Protein AF-A0A2S8BPQ9-F1 (afdb_monomer_lite)

Foldseek 3Di:
DDDADPVGPDDDDQDDDDDDPPPDDPVVVQQRVLCSVPDDPVLVVVLVVCVVVPDDNVVSVVVVCVVVPDDD

Structure (mmCIF, N/CA/C/O backbone):
data_AF-A0A2S8BPQ9-F1
#
_entry.id   AF-A0A2S8BPQ9-F1
#
loop_
_atom_site.group_PDB
_atom_site.id
_atom_site.type_symbol
_atom_site.label_atom_id
_atom_site.label_alt_id
_atom_site.label_comp_id
_atom_site.label_asym_id
_atom_site.label_entity_id
_atom_site.label_seq_id
_atom_site.pdbx_PDB_ins_code
_atom_site.Cartn_x
_atom_site.Cartn_y
_atom_site.Cartn_z
_atom_site.occupancy
_atom_site.B_iso_or_equiv
_atom_site.auth_seq_id
_atom_site.auth_comp_id
_atom_site.auth_asym_id
_atom_site.auth_atom_id
_atom_site.pdbx_PDB_model_num
ATOM 1 N N . MET A 1 1 ? 16.650 -8.208 -13.436 1.00 67.31 1 MET A N 1
ATOM 2 C CA . MET A 1 1 ? 15.772 -7.024 -13.336 1.00 67.31 1 MET A CA 1
ATOM 3 C C . MET A 1 1 ? 16.379 -5.933 -14.198 1.00 67.31 1 MET A C 1
ATOM 5 O O . MET A 1 1 ? 17.586 -5.739 -14.116 1.00 67.31 1 MET A O 1
ATOM 9 N N . LEU A 1 2 ? 15.592 -5.306 -15.073 1.00 81.94 2 LEU A N 1
ATOM 10 C CA . LEU A 1 2 ? 16.037 -4.119 -15.806 1.00 81.94 2 LEU A CA 1
ATOM 11 C C . LEU A 1 2 ? 15.915 -2.917 -14.865 1.00 81.94 2 LEU A C 1
ATOM 13 O O . LEU A 1 2 ? 14.908 -2.802 -14.171 1.00 81.94 2 LEU A O 1
ATOM 17 N N . ALA A 1 3 ? 16.934 -2.066 -14.826 1.00 86.56 3 ALA A N 1
ATOM 18 C CA . ALA A 1 3 ? 16.897 -0.793 -14.116 1.00 86.56 3 ALA A CA 1
ATOM 19 C C . ALA A 1 3 ? 16.868 0.342 -15.141 1.00 86.56 3 ALA A C 1
ATOM 21 O O . ALA A 1 3 ? 17.539 0.245 -16.177 1.00 86.56 3 ALA A O 1
ATOM 22 N N . ASP A 1 4 ? 16.092 1.389 -14.856 1.00 91.25 4 ASP A N 1
ATOM 23 C CA . ASP A 1 4 ? 16.169 2.617 -15.641 1.00 91.25 4 ASP A CA 1
ATOM 24 C C . ASP A 1 4 ? 17.565 3.236 -15.474 1.00 91.25 4 ASP A C 1
ATOM 26 O O . ASP A 1 4 ? 18.199 3.102 -14.421 1.00 91.25 4 ASP A O 1
ATOM 30 N N . ARG A 1 5 ? 18.088 3.825 -16.548 1.00 89.81 5 ARG A N 1
ATOM 31 C CA . ARG A 1 5 ? 19.455 4.366 -16.591 1.00 89.81 5 ARG A CA 1
ATOM 32 C C . ARG A 1 5 ? 19.420 5.874 -16.384 1.00 89.81 5 ARG A C 1
ATOM 34 O O . ARG A 1 5 ? 18.378 6.484 -16.535 1.00 89.81 5 ARG A O 1
ATOM 41 N N . GLU A 1 6 ? 20.565 6.472 -16.069 1.00 88.75 6 GLU A N 1
ATOM 42 C CA . GLU A 1 6 ? 20.693 7.931 -16.029 1.00 88.75 6 GLU A CA 1
ATOM 43 C C . GLU A 1 6 ? 20.958 8.473 -17.451 1.00 88.75 6 GLU A C 1
ATOM 45 O O . GLU A 1 6 ? 21.885 7.980 -18.110 1.00 88.75 6 GLU A O 1
ATOM 50 N N . PRO A 1 7 ? 20.195 9.469 -17.945 1.00 89.88 7 PRO A N 1
ATOM 51 C CA . PRO A 1 7 ? 19.036 10.106 -17.306 1.00 89.88 7 PRO A CA 1
ATOM 52 C C . PRO A 1 7 ? 17.765 9.236 -17.366 1.00 89.88 7 PRO A C 1
ATOM 54 O O . PRO A 1 7 ? 17.586 8.527 -18.363 1.00 89.88 7 PRO A O 1
ATOM 57 N N . PRO A 1 8 ? 16.873 9.314 -16.355 1.00 89.75 8 PRO A N 1
ATOM 58 C CA . PRO A 1 8 ? 15.680 8.476 -16.284 1.00 89.75 8 PRO A CA 1
ATOM 59 C C . PRO A 1 8 ? 14.760 8.718 -17.479 1.00 89.75 8 PRO A C 1
ATOM 61 O O . PRO A 1 8 ? 14.469 9.861 -17.847 1.00 89.75 8 PRO A O 1
ATOM 64 N N . LEU A 1 9 ? 14.289 7.626 -18.076 1.00 93.25 9 LEU A N 1
ATOM 65 C CA . LEU A 1 9 ? 13.352 7.644 -19.197 1.00 93.25 9 LEU A CA 1
ATOM 66 C C . LEU A 1 9 ? 11.901 7.495 -18.731 1.00 93.25 9 LEU A C 1
ATOM 68 O O . LEU A 1 9 ? 10.988 7.868 -19.470 1.00 93.25 9 LEU A O 1
ATOM 72 N N . VAL A 1 10 ? 11.680 6.954 -17.529 1.00 90.44 10 VAL A N 1
ATOM 73 C CA . VAL A 1 10 ? 10.348 6.720 -16.959 1.00 90.44 10 VAL A CA 1
ATOM 74 C C . VAL A 1 10 ? 10.185 7.509 -15.661 1.00 90.44 10 VAL A C 1
ATOM 76 O O . VAL A 1 10 ? 11.045 7.487 -14.784 1.00 90.44 10 VAL A O 1
ATOM 79 N N . ALA A 1 11 ? 9.058 8.211 -15.527 1.00 90.50 11 ALA A N 1
ATOM 80 C CA . ALA A 1 11 ? 8.724 8.921 -14.298 1.00 90.50 11 ALA A CA 1
ATOM 81 C C . ALA A 1 11 ? 8.360 7.938 -13.174 1.00 90.50 11 ALA A C 1
ATOM 83 O O . ALA A 1 11 ? 7.716 6.917 -13.409 1.00 90.50 11 ALA A O 1
ATOM 84 N N . ALA A 1 12 ? 8.734 8.270 -11.938 1.00 88.38 12 ALA A N 1
ATOM 85 C CA . ALA A 1 12 ? 8.308 7.502 -10.776 1.00 88.38 12 ALA A CA 1
ATOM 86 C C . ALA A 1 12 ? 6.800 7.681 -10.534 1.00 88.38 12 ALA A C 1
ATOM 88 O O . ALA A 1 12 ? 6.315 8.804 -10.394 1.00 88.38 12 ALA A O 1
ATOM 89 N N . GLU A 1 13 ? 6.074 6.568 -10.434 1.00 90.75 13 GLU A N 1
ATOM 90 C CA . GLU A 1 13 ? 4.636 6.540 -10.153 1.00 90.75 13 GLU A CA 1
ATOM 91 C C . GLU A 1 13 ? 4.391 6.049 -8.722 1.00 90.75 13 GLU A C 1
ATOM 93 O O . GLU A 1 13 ? 4.148 4.870 -8.471 1.00 90.75 13 GLU A O 1
ATOM 98 N N . ASN A 1 14 ? 4.495 6.965 -7.757 1.00 90.12 14 ASN A N 1
ATOM 99 C CA . ASN A 1 14 ? 4.297 6.634 -6.348 1.00 90.12 14 ASN A CA 1
ATOM 100 C C . ASN A 1 14 ? 2.805 6.529 -6.008 1.00 90.12 14 ASN A C 1
ATOM 102 O O . ASN A 1 14 ? 2.023 7.435 -6.304 1.00 90.12 14 ASN A O 1
ATOM 106 N N . VAL A 1 15 ? 2.423 5.455 -5.318 1.00 90.69 15 VAL A N 1
ATOM 107 C CA . VAL A 1 15 ? 1.081 5.307 -4.747 1.00 90.69 15 VAL A CA 1
ATOM 108 C C . VAL A 1 15 ? 1.015 6.091 -3.441 1.00 90.69 15 VAL A C 1
ATOM 110 O O . VAL A 1 15 ? 1.805 5.856 -2.532 1.00 90.69 15 VAL A O 1
ATOM 113 N N . VAL A 1 16 ? 0.061 7.017 -3.345 1.00 91.56 16 VAL A N 1
ATOM 114 C CA . VAL A 1 16 ? -0.155 7.837 -2.148 1.00 91.56 16 VAL A CA 1
ATOM 115 C C . VAL A 1 16 ? -1.614 7.758 -1.697 1.00 91.56 16 VAL A C 1
ATOM 117 O O . VAL A 1 16 ? -2.517 7.894 -2.528 1.00 91.56 16 VAL A O 1
ATOM 120 N N . PRO A 1 17 ? -1.885 7.544 -0.398 1.00 92.00 17 PRO A N 1
ATOM 121 C CA . PRO A 1 17 ? -3.246 7.578 0.107 1.00 92.00 17 PRO A CA 1
ATOM 122 C C . PRO A 1 17 ? -3.784 9.010 0.077 1.00 92.00 17 PRO A C 1
ATOM 124 O O . PRO A 1 17 ? -3.131 9.955 0.519 1.00 92.00 17 PRO A O 1
ATOM 127 N N . LEU A 1 18 ? -5.012 9.162 -0.413 1.00 93.56 18 LEU A N 1
ATOM 128 C CA . LEU A 1 18 ? -5.746 10.421 -0.390 1.00 93.56 18 LEU A CA 1
ATOM 129 C C . LEU A 1 18 ? -6.982 10.256 0.486 1.00 93.56 18 LEU A C 1
ATOM 131 O O . LEU A 1 18 ? -7.726 9.287 0.358 1.00 93.56 18 LEU A O 1
ATOM 135 N N . TYR A 1 19 ? -7.216 11.225 1.363 1.00 92.06 19 TYR A N 1
ATOM 136 C CA . TYR A 1 19 ? -8.377 11.255 2.242 1.00 92.06 19 TYR A CA 1
ATOM 137 C C . TYR A 1 19 ? -8.957 12.664 2.306 1.00 92.06 19 TYR A C 1
ATOM 139 O O . TYR A 1 19 ? -8.275 13.671 2.094 1.00 92.06 19 TYR A O 1
ATOM 147 N N . ARG A 1 20 ? -10.253 12.746 2.605 1.00 94.44 20 ARG A N 1
ATOM 148 C CA . ARG A 1 20 ? -10.920 14.026 2.818 1.00 94.44 20 ARG A CA 1
ATOM 149 C C . ARG A 1 20 ? -10.510 14.592 4.177 1.00 94.44 20 ARG A C 1
ATOM 151 O O . ARG A 1 20 ? -10.490 13.895 5.190 1.00 94.44 20 ARG A O 1
ATOM 158 N N . ARG A 1 21 ? -10.213 15.892 4.204 1.00 92.62 21 ARG A N 1
ATOM 159 C CA . ARG A 1 21 ? -9.912 16.611 5.445 1.00 92.62 21 ARG A CA 1
ATOM 160 C C . ARG A 1 21 ? -11.087 16.500 6.422 1.00 92.62 21 ARG A C 1
ATOM 162 O O . ARG A 1 21 ? -12.221 16.749 6.024 1.00 92.62 21 ARG A O 1
ATOM 169 N N . ASN A 1 22 ? -10.788 16.218 7.690 1.00 91.88 22 ASN A N 1
ATOM 170 C CA . ASN A 1 22 ? -11.749 16.045 8.790 1.00 91.88 22 ASN A CA 1
ATOM 171 C C . ASN A 1 22 ? -12.680 14.823 8.669 1.00 91.88 22 ASN A C 1
ATOM 173 O O . ASN A 1 22 ? -13.638 14.734 9.428 1.00 91.88 22 ASN A O 1
ATOM 177 N N . GLU A 1 23 ? -12.412 13.895 7.746 1.00 94.94 23 GLU A N 1
ATOM 178 C CA . GLU A 1 23 ? -13.207 12.665 7.604 1.00 94.94 23 GLU A CA 1
ATOM 179 C C . GLU A 1 23 ? -12.678 11.532 8.493 1.00 94.94 23 GLU A C 1
ATOM 181 O O . GLU A 1 23 ? -13.443 10.724 9.010 1.00 94.94 23 GLU A O 1
ATOM 186 N N . LEU A 1 24 ? -11.355 11.481 8.683 1.00 93.56 24 LEU A N 1
ATOM 187 C CA . LEU A 1 24 ? -10.691 10.421 9.431 1.00 93.56 24 LEU A CA 1
ATOM 188 C C . LEU A 1 24 ? -10.234 10.916 10.810 1.00 93.56 24 LEU A C 1
ATOM 190 O O . LEU A 1 24 ? -9.580 11.961 10.895 1.00 93.56 24 LEU A O 1
ATOM 194 N N . PRO A 1 25 ? -10.515 10.164 11.889 1.00 94.44 25 PRO A N 1
ATOM 195 C CA . PRO A 1 25 ? -9.888 10.368 13.187 1.00 94.44 25 PRO A CA 1
ATOM 196 C C . PRO A 1 25 ? -8.369 10.183 13.118 1.00 94.44 25 PRO A C 1
ATOM 198 O O . PRO A 1 25 ? -7.859 9.406 12.311 1.00 94.44 25 PRO A O 1
ATOM 201 N N . GLU A 1 26 ? -7.652 10.811 14.049 1.00 91.62 26 GLU A N 1
ATOM 202 C CA . GLU A 1 26 ? -6.184 10.777 14.127 1.00 91.62 26 GLU A CA 1
ATOM 203 C C . GLU A 1 26 ? -5.605 9.356 14.071 1.00 91.62 26 GLU A C 1
ATOM 205 O O . GLU A 1 26 ? -4.699 9.090 13.288 1.00 91.62 26 GLU A O 1
ATOM 210 N N . ARG A 1 27 ? -6.180 8.405 14.822 1.00 91.12 27 ARG A N 1
ATOM 211 C CA . ARG A 1 27 ? -5.713 7.005 14.816 1.00 91.12 27 ARG A CA 1
ATOM 212 C C . ARG A 1 27 ? -5.802 6.344 13.439 1.00 91.12 27 ARG A C 1
ATOM 214 O O . ARG A 1 27 ? -4.925 5.567 13.087 1.00 91.12 27 ARG A O 1
ATOM 221 N N . GLN A 1 28 ? -6.848 6.637 12.666 1.00 92.00 28 GLN A N 1
ATOM 222 C CA . GLN A 1 28 ? -7.006 6.077 11.319 1.00 92.00 28 GLN A CA 1
ATOM 223 C C . GLN A 1 28 ? -6.029 6.725 10.335 1.00 92.00 28 GLN A C 1
ATOM 225 O O . GLN A 1 28 ? -5.485 6.049 9.468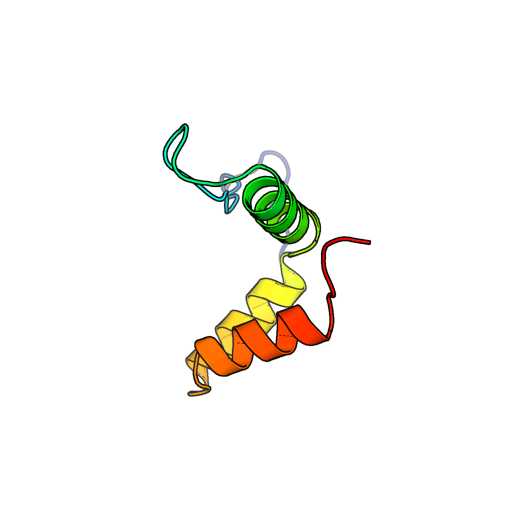 1.00 92.00 28 GLN A O 1
ATOM 230 N N . LEU A 1 29 ? -5.765 8.022 10.503 1.00 92.50 29 LEU A N 1
ATOM 231 C CA . LEU A 1 29 ? -4.786 8.748 9.701 1.00 92.50 29 LEU A CA 1
ATOM 232 C C . LEU A 1 29 ? -3.359 8.234 9.946 1.00 92.50 29 LEU A C 1
ATOM 234 O O . LEU A 1 29 ? -2.614 8.042 8.987 1.00 92.50 29 LEU A O 1
ATOM 238 N N . LEU A 1 30 ? -3.000 7.949 11.203 1.00 91.50 30 LEU A N 1
ATOM 239 C CA . LEU A 1 30 ? -1.727 7.307 11.549 1.00 91.50 30 LEU A CA 1
ATOM 240 C C . LEU A 1 30 ? -1.604 5.926 10.898 1.00 91.50 30 LEU A C 1
ATOM 242 O O . LEU A 1 30 ? -0.629 5.683 10.194 1.00 91.50 30 LEU A O 1
ATOM 246 N N . ALA A 1 31 ? -2.625 5.075 11.032 1.00 91.50 31 ALA A N 1
ATOM 247 C CA . ALA A 1 31 ? -2.614 3.738 10.440 1.00 91.50 31 ALA A CA 1
ATOM 248 C C . ALA A 1 31 ? -2.432 3.767 8.908 1.00 91.50 31 ALA A C 1
ATOM 250 O O . ALA A 1 31 ? -1.647 2.997 8.362 1.00 91.50 31 ALA A O 1
ATOM 251 N N . ILE A 1 32 ? -3.107 4.682 8.203 1.00 92.19 32 ILE A N 1
ATOM 252 C CA . ILE A 1 32 ? -2.959 4.830 6.744 1.00 92.19 32 ILE A CA 1
ATOM 253 C C . ILE A 1 32 ? -1.546 5.290 6.363 1.00 92.19 32 ILE A C 1
ATOM 255 O O . ILE A 1 32 ? -0.976 4.789 5.392 1.00 92.19 32 ILE A O 1
ATOM 259 N N . ASN A 1 33 ? -0.970 6.227 7.118 1.00 90.62 33 ASN A N 1
ATOM 260 C CA . ASN A 1 33 ? 0.393 6.695 6.869 1.00 90.62 33 ASN A CA 1
ATOM 261 C C . ASN A 1 33 ? 1.437 5.608 7.156 1.00 90.62 33 ASN A C 1
ATOM 263 O O . ASN A 1 33 ? 2.430 5.525 6.438 1.00 90.62 33 ASN A O 1
ATOM 267 N N . GLU A 1 34 ? 1.212 4.757 8.160 1.00 92.00 34 GLU A N 1
ATOM 268 C CA . GLU A 1 34 ? 2.080 3.610 8.436 1.00 92.00 34 GLU A CA 1
ATOM 269 C C . GLU A 1 34 ? 2.084 2.617 7.271 1.00 92.00 34 GLU A C 1
ATOM 271 O O . GLU A 1 34 ? 3.160 2.249 6.803 1.00 92.00 34 GLU A O 1
ATOM 276 N N . VAL A 1 35 ? 0.911 2.262 6.728 1.00 93.31 35 VAL A N 1
ATOM 277 C CA . VAL A 1 35 ? 0.817 1.413 5.523 1.00 93.31 35 VAL A CA 1
ATOM 278 C C . VAL A 1 35 ? 1.603 2.022 4.364 1.00 93.31 35 VAL A C 1
ATOM 280 O O . VAL A 1 35 ? 2.399 1.328 3.736 1.00 93.31 35 VAL A O 1
ATOM 283 N N . ALA A 1 36 ? 1.428 3.322 4.107 1.00 91.12 36 ALA A N 1
ATOM 284 C CA . ALA A 1 36 ? 2.143 4.021 3.039 1.00 91.12 36 ALA A CA 1
ATOM 285 C C . ALA A 1 36 ? 3.669 4.046 3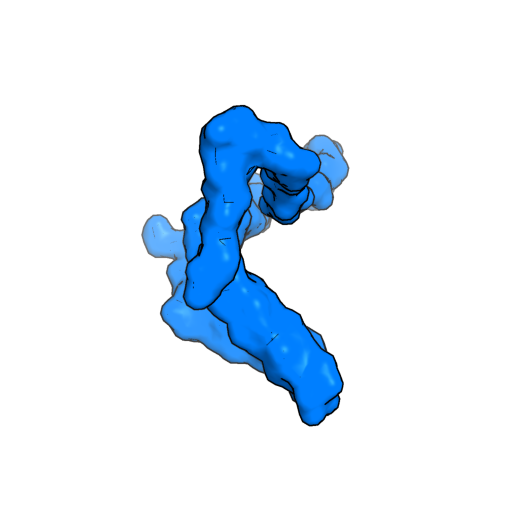.242 1.00 91.12 36 ALA A C 1
ATOM 287 O O . ALA A 1 36 ? 4.411 4.152 2.269 1.00 91.12 36 ALA A O 1
ATOM 288 N N . GLY A 1 37 ? 4.140 3.955 4.488 1.00 89.62 37 GLY A N 1
ATOM 289 C CA . GLY A 1 37 ? 5.563 3.904 4.813 1.00 89.62 37 GLY A CA 1
ATOM 290 C C . GLY A 1 37 ? 6.193 2.514 4.686 1.00 89.62 37 GLY A C 1
ATOM 291 O O . GLY A 1 37 ? 7.396 2.431 4.448 1.00 89.62 37 GLY A O 1
ATOM 292 N N . VAL A 1 38 ? 5.416 1.436 4.853 1.00 92.38 38 VAL A N 1
ATOM 293 C CA . VAL A 1 38 ? 5.949 0.057 4.900 1.00 92.38 38 VAL A CA 1
ATOM 294 C C . VAL A 1 38 ? 5.610 -0.793 3.674 1.00 92.38 38 VAL A C 1
ATOM 296 O O . VAL A 1 38 ? 6.269 -1.808 3.452 1.00 92.38 38 VAL A O 1
ATOM 299 N N . LEU A 1 39 ? 4.607 -0.414 2.878 1.00 94.44 39 LEU A N 1
ATOM 300 C CA . LEU A 1 39 ? 4.264 -1.123 1.646 1.00 94.44 39 LEU A CA 1
ATOM 301 C C . LEU A 1 39 ? 5.287 -0.809 0.547 1.00 94.44 39 LEU A C 1
ATOM 303 O O . LEU A 1 39 ? 5.215 0.226 -0.114 1.00 94.44 39 LEU A O 1
ATOM 307 N N . ASP A 1 40 ? 6.234 -1.722 0.345 1.00 93.56 40 ASP A N 1
ATOM 308 C CA . ASP A 1 40 ? 7.256 -1.593 -0.689 1.00 93.56 40 ASP A CA 1
ATOM 309 C C . ASP A 1 40 ? 6.824 -2.169 -2.054 1.00 93.56 40 ASP A C 1
ATOM 311 O O . ASP A 1 40 ? 5.788 -2.824 -2.214 1.00 93.56 40 ASP A O 1
ATOM 315 N N . THR A 1 41 ? 7.649 -1.923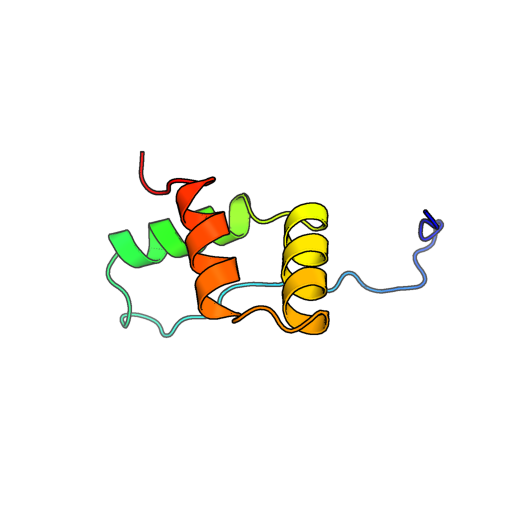 -3.076 1.00 92.94 41 THR A N 1
ATOM 316 C CA . THR A 1 41 ? 7.405 -2.399 -4.443 1.00 92.94 41 THR A CA 1
ATOM 317 C C . THR A 1 41 ? 7.355 -3.924 -4.535 1.00 92.94 41 THR A C 1
ATOM 319 O O . THR A 1 41 ? 6.603 -4.453 -5.352 1.00 92.94 41 THR A O 1
ATOM 322 N N . ALA A 1 42 ? 8.146 -4.649 -3.739 1.00 94.38 42 ALA A N 1
ATOM 323 C CA . ALA A 1 42 ? 8.197 -6.106 -3.811 1.00 94.38 42 ALA A CA 1
ATOM 324 C C . ALA A 1 42 ? 6.900 -6.722 -3.270 1.00 94.38 42 ALA A C 1
ATOM 326 O O . ALA A 1 42 ? 6.301 -7.566 -3.942 1.00 94.38 42 ALA A O 1
ATOM 327 N N . ALA A 1 43 ? 6.430 -6.239 -2.119 1.00 95.50 43 ALA A N 1
ATOM 328 C CA . ALA A 1 43 ? 5.157 -6.625 -1.529 1.00 95.50 43 ALA A CA 1
ATOM 329 C C . ALA A 1 43 ? 3.987 -6.295 -2.466 1.00 95.50 43 ALA A C 1
ATOM 331 O O . ALA A 1 43 ? 3.167 -7.165 -2.758 1.00 95.50 43 ALA A O 1
ATOM 332 N N . LEU A 1 44 ? 3.946 -5.081 -3.030 1.00 95.44 44 LEU A N 1
ATOM 333 C CA . LEU A 1 44 ? 2.880 -4.692 -3.959 1.00 95.44 44 LEU A CA 1
ATOM 334 C C . LEU A 1 44 ? 2.869 -5.549 -5.239 1.00 95.44 44 LEU A C 1
ATOM 336 O O . LEU A 1 44 ? 1.797 -5.893 -5.746 1.00 95.44 44 LEU A O 1
ATOM 340 N N . VAL A 1 45 ? 4.044 -5.919 -5.763 1.00 96.94 45 VAL A N 1
ATOM 341 C CA . VAL A 1 45 ? 4.164 -6.826 -6.918 1.00 96.94 45 VAL A CA 1
ATOM 342 C C . VAL A 1 45 ? 3.632 -8.220 -6.588 1.00 96.94 45 VAL A C 1
ATOM 344 O O . VAL A 1 45 ? 2.884 -8.775 -7.398 1.00 96.94 45 VAL A O 1
ATOM 347 N N . ASP A 1 46 ? 3.969 -8.772 -5.422 1.00 97.75 46 ASP A N 1
ATOM 348 C CA . ASP A 1 46 ? 3.458 -10.076 -4.984 1.00 97.75 46 ASP A CA 1
ATOM 349 C C . ASP A 1 46 ? 1.933 -10.059 -4.808 1.00 97.75 46 ASP A C 1
ATOM 351 O O . ASP A 1 46 ? 1.225 -10.879 -5.400 1.00 97.75 46 ASP A O 1
ATOM 355 N N . MET A 1 47 ? 1.406 -9.060 -4.093 1.00 98.06 47 MET A N 1
ATOM 356 C CA . MET A 1 47 ? -0.035 -8.892 -3.888 1.00 98.06 47 MET A CA 1
ATOM 357 C C . MET A 1 47 ? -0.783 -8.789 -5.223 1.00 98.06 47 MET A C 1
ATOM 359 O O . MET A 1 47 ? -1.771 -9.495 -5.444 1.00 98.06 47 MET A O 1
ATOM 363 N N . ARG A 1 48 ? -0.288 -7.959 -6.154 1.00 97.75 48 ARG A N 1
ATOM 364 C CA . ARG A 1 48 ? -0.880 -7.811 -7.491 1.00 97.75 48 ARG A CA 1
ATOM 365 C C . ARG A 1 48 ? -0.840 -9.120 -8.276 1.00 97.75 48 ARG A C 1
ATOM 367 O O . ARG A 1 48 ? -1.806 -9.429 -8.974 1.00 97.75 48 ARG A O 1
ATOM 374 N N . ARG A 1 49 ? 0.255 -9.879 -8.183 1.00 98.38 49 ARG A N 1
ATOM 375 C CA . ARG A 1 49 ? 0.382 -11.179 -8.848 1.00 98.38 49 ARG A CA 1
ATOM 376 C C . ARG A 1 49 ? -0.645 -12.174 -8.309 1.00 98.38 49 ARG A C 1
ATOM 378 O O . ARG A 1 49 ? -1.347 -12.783 -9.105 1.00 98.38 49 ARG A O 1
ATOM 385 N N . ARG A 1 50 ? -0.784 -12.294 -6.987 1.00 98.56 50 ARG A N 1
ATOM 386 C CA . ARG A 1 50 ? -1.767 -13.193 -6.354 1.00 98.56 50 ARG A CA 1
ATOM 387 C C . ARG A 1 50 ? -3.191 -12.893 -6.817 1.00 98.56 50 ARG A C 1
ATOM 389 O O . ARG A 1 50 ? -3.935 -13.815 -7.138 1.00 98.56 50 ARG A O 1
ATOM 396 N N . VAL A 1 51 ? -3.552 -11.612 -6.899 1.00 98.69 51 VAL A N 1
ATOM 397 C CA . VAL A 1 51 ? -4.861 -11.186 -7.421 1.00 98.69 51 VAL A CA 1
ATOM 398 C C . VAL A 1 51 ? -5.017 -11.532 -8.903 1.00 98.69 51 VAL A C 1
ATOM 400 O O . VAL A 1 51 ? -6.059 -12.045 -9.303 1.00 98.69 51 VAL A O 1
ATOM 403 N N . ALA A 1 52 ? -3.988 -11.303 -9.723 1.00 98.56 52 ALA A N 1
ATOM 404 C CA . ALA A 1 52 ? -4.012 -11.681 -11.137 1.00 98.56 52 ALA A CA 1
ATOM 405 C C . ALA A 1 52 ? -4.150 -13.204 -11.342 1.00 98.56 52 ALA A C 1
ATOM 407 O O . ALA A 1 52 ? -4.798 -13.631 -12.295 1.00 98.56 52 ALA A O 1
ATOM 408 N N . ASP A 1 53 ? -3.604 -14.000 -10.418 1.00 98.50 53 ASP A N 1
ATOM 409 C CA . ASP A 1 53 ? -3.716 -15.463 -10.382 1.00 98.50 53 ASP A CA 1
ATOM 410 C C . ASP A 1 53 ? -5.073 -15.949 -9.803 1.00 98.50 53 ASP A C 1
ATOM 412 O O . ASP A 1 53 ? -5.315 -17.152 -9.706 1.00 98.50 53 ASP A O 1
ATOM 416 N N . GLY A 1 54 ? -5.986 -15.029 -9.454 1.00 98.56 54 GLY A N 1
ATOM 417 C CA . GLY A 1 54 ? -7.369 -15.319 -9.055 1.00 98.56 54 GLY A CA 1
ATOM 418 C C . GLY A 1 54 ? -7.642 -15.304 -7.549 1.00 98.56 54 GLY A C 1
ATOM 419 O O . GLY A 1 54 ? -8.741 -15.674 -7.134 1.00 98.56 54 GLY A O 1
ATOM 420 N N . ALA A 1 55 ? -6.680 -14.893 -6.719 1.00 98.62 55 ALA A N 1
ATOM 421 C CA . ALA A 1 55 ? -6.929 -14.707 -5.292 1.00 98.62 55 ALA A CA 1
ATOM 422 C C . ALA A 1 55 ? -7.895 -13.537 -5.040 1.00 98.62 55 ALA A C 1
ATOM 424 O O . ALA A 1 55 ? -7.864 -12.526 -5.743 1.00 98.62 55 ALA A O 1
ATOM 425 N N . ASP A 1 56 ? -8.712 -13.656 -3.992 1.00 98.56 56 ASP A N 1
ATOM 426 C CA . ASP A 1 56 ? -9.559 -12.559 -3.526 1.00 98.56 56 ASP A CA 1
ATOM 427 C C . ASP A 1 56 ? -8.696 -11.367 -3.058 1.00 98.56 56 ASP A C 1
ATOM 429 O O . ASP A 1 56 ? -7.856 -11.543 -2.166 1.00 98.56 56 ASP A O 1
ATOM 433 N N . PRO A 1 57 ? -8.878 -10.153 -3.619 1.00 98.38 57 PRO A N 1
ATOM 434 C CA . PRO A 1 57 ? -8.103 -8.979 -3.229 1.00 98.38 57 PRO A CA 1
ATOM 435 C C . PRO A 1 57 ? -8.186 -8.652 -1.740 1.00 98.38 57 PRO A C 1
ATOM 437 O O . PRO A 1 57 ? -7.185 -8.223 -1.163 1.00 98.38 57 PRO A O 1
ATOM 440 N N . GLN A 1 58 ? -9.346 -8.866 -1.112 1.00 98.25 58 GLN A N 1
ATOM 441 C CA . GLN A 1 58 ? -9.503 -8.571 0.308 1.00 98.25 58 GLN A CA 1
ATOM 442 C C . GLN A 1 58 ? -8.703 -9.550 1.169 1.00 98.25 58 GLN A C 1
ATOM 444 O O . GLN A 1 58 ? -7.905 -9.110 1.992 1.00 98.25 58 GLN A O 1
ATOM 449 N N . ALA A 1 59 ? -8.800 -10.855 0.908 1.00 98.25 59 ALA A N 1
ATOM 450 C CA . ALA A 1 59 ? -7.974 -11.850 1.593 1.00 98.25 59 ALA A CA 1
ATOM 451 C C . ALA A 1 59 ? -6.457 -11.612 1.419 1.00 98.25 59 ALA A C 1
ATOM 453 O O . ALA A 1 59 ? -5.677 -11.866 2.339 1.00 98.25 59 ALA A O 1
ATOM 454 N N . VAL A 1 60 ? -6.016 -11.123 0.252 1.00 98.44 60 VAL A N 1
ATOM 455 C CA . VAL A 1 60 ? -4.608 -10.752 0.018 1.00 98.44 60 VAL A CA 1
ATOM 456 C C . VAL A 1 60 ? -4.199 -9.557 0.883 1.00 98.44 60 VAL A C 1
ATOM 458 O O . VAL A 1 60 ? -3.140 -9.604 1.511 1.00 98.44 60 VAL A O 1
ATOM 461 N N . ALA A 1 61 ? -5.029 -8.512 0.937 1.00 96.88 61 ALA A N 1
ATOM 462 C CA . ALA A 1 61 ? -4.774 -7.329 1.755 1.00 96.88 61 ALA A CA 1
ATOM 463 C C . ALA A 1 61 ? -4.778 -7.649 3.258 1.00 96.88 61 ALA A C 1
ATOM 465 O O . ALA A 1 61 ? -3.845 -7.267 3.96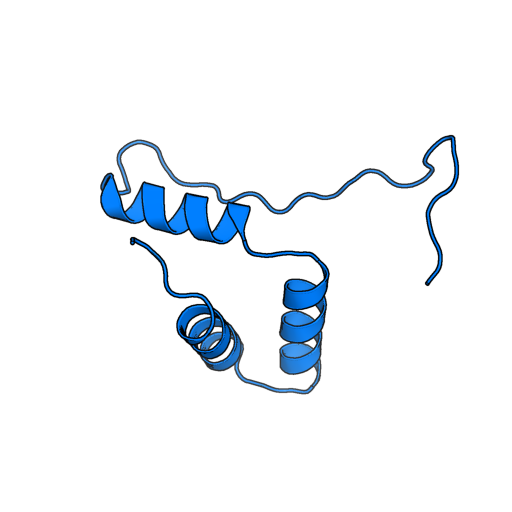1 1.00 96.88 61 ALA A O 1
ATOM 466 N N . ASP A 1 62 ? -5.773 -8.400 3.734 1.00 96.75 62 ASP A N 1
ATOM 467 C CA . ASP A 1 62 ? -5.893 -8.805 5.137 1.00 96.75 62 ASP A CA 1
ATOM 468 C C . ASP A 1 62 ? -4.701 -9.666 5.576 1.00 96.75 62 ASP A C 1
ATOM 470 O O . ASP A 1 62 ? -4.149 -9.462 6.657 1.00 96.75 62 ASP A O 1
ATOM 474 N N . GLY A 1 63 ? -4.261 -10.596 4.718 1.00 96.81 63 GLY A N 1
ATOM 475 C CA . GLY A 1 63 ? -3.077 -11.415 4.977 1.00 96.81 63 GLY A CA 1
ATOM 476 C C . GLY A 1 63 ? -1.811 -10.572 5.125 1.00 96.81 63 GLY A C 1
ATOM 477 O O . GLY A 1 63 ? -1.068 -10.745 6.088 1.00 96.81 63 GLY A O 1
ATOM 478 N N . TRP A 1 64 ? -1.603 -9.607 4.224 1.00 96.38 64 TRP A N 1
ATOM 479 C CA . TRP A 1 64 ? -0.464 -8.695 4.320 1.00 96.38 64 TRP A CA 1
ATOM 480 C C . TRP A 1 64 ? -0.532 -7.826 5.588 1.00 96.38 6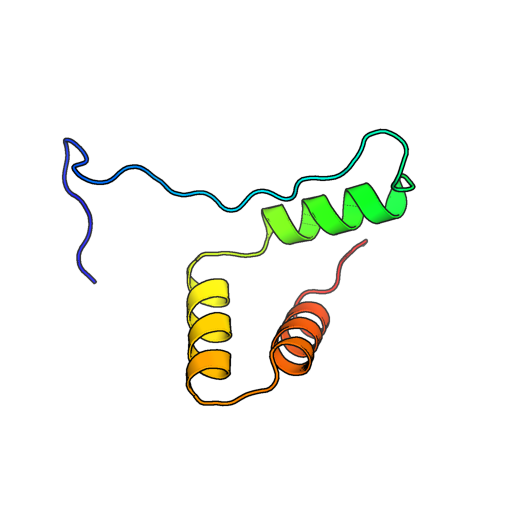4 TRP A C 1
ATOM 482 O O . TRP A 1 64 ? 0.448 -7.720 6.318 1.00 96.38 64 TRP A O 1
ATOM 492 N N . LEU A 1 65 ? -1.699 -7.268 5.925 1.00 94.69 65 LEU A N 1
ATOM 493 C CA . LEU A 1 65 ? -1.874 -6.478 7.152 1.00 94.69 65 LEU A CA 1
ATOM 494 C C . LEU A 1 65 ? -1.618 -7.298 8.429 1.00 94.69 65 LEU A C 1
ATOM 496 O O . LEU A 1 65 ? -1.099 -6.763 9.407 1.00 94.69 65 LEU A O 1
ATOM 500 N N . ALA A 1 66 ? -1.955 -8.591 8.433 1.00 93.94 66 ALA A N 1
ATOM 501 C CA . ALA A 1 66 ? -1.682 -9.479 9.563 1.00 93.94 66 ALA A CA 1
ATOM 502 C C . ALA A 1 66 ? -0.178 -9.751 9.754 1.00 93.94 66 ALA A C 1
ATOM 504 O O . ALA A 1 66 ? 0.290 -9.863 10.889 1.00 93.94 66 ALA A O 1
ATOM 505 N N . GLU A 1 67 ? 0.580 -9.835 8.660 1.00 92.06 67 GLU A N 1
ATOM 506 C CA . GLU A 1 67 ? 2.043 -9.981 8.667 1.00 92.06 67 GLU A CA 1
ATOM 507 C C . GLU A 1 67 ? 2.760 -8.660 9.011 1.00 92.06 67 GLU A C 1
ATOM 509 O O . GLU A 1 67 ? 3.877 -8.673 9.536 1.00 92.06 67 GLU A O 1
ATOM 514 N N . HIS A 1 68 ? 2.092 -7.524 8.785 1.00 89.12 68 HIS A N 1
ATOM 515 C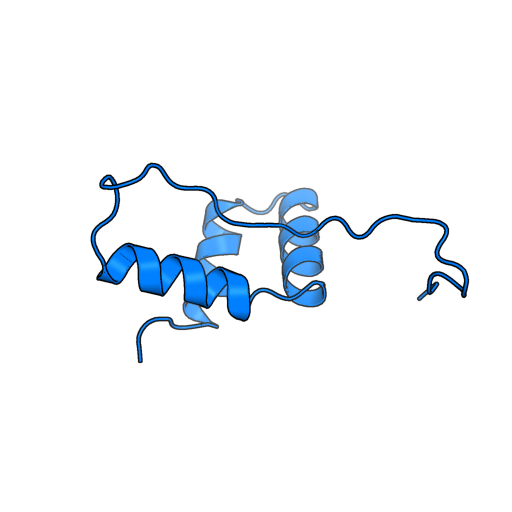 CA . HIS A 1 68 ? 2.599 -6.167 8.998 1.00 89.12 68 HIS A CA 1
ATOM 516 C C . HIS A 1 68 ? 1.726 -5.369 9.997 1.00 89.12 68 HIS A C 1
ATOM 518 O O . HIS A 1 68 ? 1.077 -4.394 9.609 1.00 89.12 68 HIS A O 1
ATOM 524 N N . PRO A 1 69 ? 1.695 -5.741 11.295 1.00 80.06 69 PRO A N 1
ATOM 525 C CA . PRO A 1 69 ? 0.815 -5.106 12.274 1.00 80.06 69 PRO A CA 1
ATOM 526 C C . PRO A 1 69 ? 1.143 -3.620 12.488 1.00 80.06 69 PRO A C 1
ATOM 528 O O . PRO A 1 69 ? 2.292 -3.256 12.751 1.00 80.06 69 PRO A O 1
ATOM 531 N N . LEU A 1 70 ? 0.098 -2.791 12.429 1.00 83.00 70 LEU A N 1
ATOM 532 C CA . LEU A 1 70 ? 0.132 -1.329 12.553 1.00 83.00 70 LEU A CA 1
ATOM 533 C C . LEU A 1 70 ? -0.105 -0.871 14.007 1.00 83.00 70 LEU A C 1
ATOM 535 O O . LEU A 1 70 ? -0.747 -1.578 14.788 1.00 83.00 70 LEU A O 1
ATOM 539 N N . GLY A 1 71 ? 0.339 0.338 14.354 1.00 69.56 71 GLY A N 1
ATOM 540 C CA . GLY A 1 71 ? -0.049 1.048 15.577 1.00 69.56 71 GLY A CA 1
ATOM 541 C C . GLY A 1 71 ? 0.616 0.564 16.870 1.00 69.56 71 GLY A C 1
ATOM 542 O O . GLY A 1 71 ? -0.065 0.458 17.894 1.00 69.56 71 GLY A O 1
ATOM 543 N N . ARG A 1 72 ? 1.921 0.267 16.829 1.00 60.59 72 ARG A N 1
ATOM 544 C CA . ARG A 1 72 ? 2.738 0.029 18.034 1.00 60.59 72 ARG A CA 1
ATOM 545 C C . ARG A 1 72 ? 3.212 1.317 18.698 1.00 60.59 72 ARG A C 1
ATOM 547 O O . ARG A 1 72 ? 3.572 2.260 17.966 1.00 60.59 72 ARG A O 1
#

Organism: NCBI:txid1858794

pLDDT: mean 92.09, std 6.79, range [60.59, 98.69]

Radius of gyration: 15.34 Å; chains: 1; bounding box: 34×32×37 Å

Sequence (72 aa):
MLADREPPLVAAENVVPLYRRNELPERQLLAINEVAGVLDTAALVDMRRRVADGADPQAVADGWLAEHPLGR

Secondary structure (DSSP, 8-state):
---PPSSPSS----------TTTS-HHHHHHHHHHHHH--HHHHHHHHHHHHTT--HHHHHHHHHHHS----